Protein AF-A0A7S2GXB3-F1 (afdb_monomer)

Mean predicted aligned error: 18.28 Å

Foldseek 3Di:
DKKFKAALVRHTPDIDPDLVVVCVVVVHDSVVLVCQQVVVDVADPRMGMHDPDPPPPPPPPDPPPPPPDDDDDDDDDDDDDPPPPDDDDQDAPPVRDRDD

Nearest PDB structures (foldseek):
  1u3e-assembly1_M  TM=9.018E-01  e=1.836E-03  Okubovirus SPO1
  3l9k-assembly5_A  TM=3.885E-01  e=7.999E-01  Drosophila melanogaster
  1z09-assembly1_B  TM=3.404E-01  e=1.596E+00  Homo sapiens

Organism: NCBI:txid3111310

Structure (mmCIF, N/CA/C/O backbone):
data_AF-A0A7S2GXB3-F1
#
_entry.id   AF-A0A7S2GXB3-F1
#
loop_
_atom_site.group_PDB
_atom_site.id
_atom_site.type_symbol
_atom_site.label_atom_id
_atom_site.label_alt_id
_atom_site.label_comp_id
_atom_site.label_asym_id
_atom_site.label_entity_id
_atom_site.label_seq_id
_atom_site.pdbx_PDB_ins_code
_atom_site.Cartn_x
_atom_site.Cartn_y
_atom_site.Cartn_z
_atom_site.occupancy
_atom_site.B_iso_or_equiv
_atom_site.auth_seq_id
_atom_site.auth_comp_id
_atom_site.auth_asym_id
_atom_site.auth_atom_id
_atom_site.pdbx_PDB_model_num
ATOM 1 N N . LYS A 1 1 ? 11.784 5.235 4.551 1.00 77.25 1 LYS A N 1
ATOM 2 C CA . LYS A 1 1 ? 11.401 4.940 3.152 1.00 77.25 1 LYS A CA 1
ATOM 3 C C . LYS A 1 1 ? 9.894 4.750 3.114 1.00 77.25 1 LYS A C 1
ATOM 5 O O . LYS A 1 1 ? 9.422 3.944 3.921 1.00 77.25 1 LYS A O 1
ATOM 10 N N . PRO A 1 2 ? 9.179 5.482 2.249 1.00 85.94 2 PRO A N 1
ATOM 11 C CA . PRO A 1 2 ? 7.745 5.306 2.079 1.00 85.94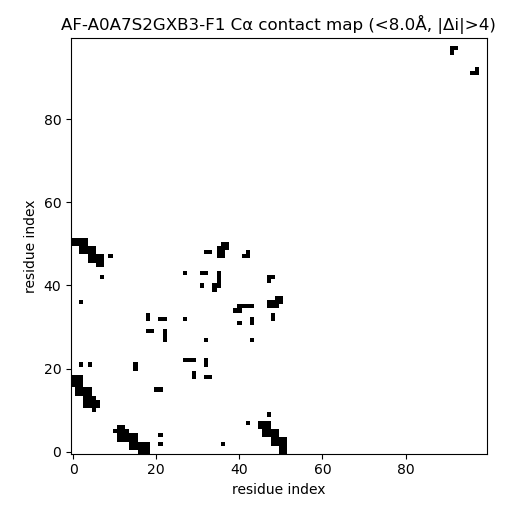 2 PRO A CA 1
ATOM 12 C C . PRO A 1 2 ? 7.427 3.917 1.517 1.00 85.94 2 PRO A C 1
ATOM 14 O O . PRO A 1 2 ? 8.240 3.301 0.816 1.00 85.94 2 PRO A O 1
ATOM 17 N N . VAL A 1 3 ? 6.260 3.397 1.888 1.00 87.44 3 VAL A N 1
ATOM 18 C CA . VAL A 1 3 ? 5.800 2.046 1.547 1.00 87.44 3 VAL A CA 1
ATOM 19 C C . VAL A 1 3 ? 4.425 2.133 0.901 1.00 87.44 3 VAL A C 1
ATOM 21 O O . VAL A 1 3 ? 3.498 2.706 1.469 1.00 87.44 3 VAL A O 1
ATOM 24 N N . LYS A 1 4 ? 4.284 1.519 -0.273 1.00 90.69 4 LYS A N 1
ATOM 25 C CA . LYS A 1 4 ? 3.006 1.292 -0.946 1.00 90.69 4 LYS A CA 1
ATOM 26 C C . LYS A 1 4 ? 2.403 -0.025 -0.496 1.00 90.69 4 LYS A C 1
ATOM 28 O O . LYS A 1 4 ? 3.093 -1.048 -0.454 1.00 90.69 4 LYS A O 1
ATOM 33 N N . VAL A 1 5 ? 1.109 0.005 -0.216 1.00 89.75 5 VAL A N 1
ATOM 34 C CA . VAL A 1 5 ? 0.303 -1.174 0.095 1.00 89.75 5 VAL A CA 1
ATOM 35 C C . VAL A 1 5 ? -0.506 -1.527 -1.137 1.00 89.75 5 VAL A C 1
ATOM 37 O O . VAL A 1 5 ? -1.222 -0.690 -1.686 1.00 89.75 5 VAL A O 1
ATOM 40 N N . LEU A 1 6 ? -0.371 -2.766 -1.587 1.00 89.69 6 LEU A N 1
ATOM 41 C CA . LEU A 1 6 ? -1.086 -3.312 -2.721 1.00 89.69 6 LEU A CA 1
ATOM 42 C C . LEU A 1 6 ? -2.024 -4.424 -2.257 1.00 89.69 6 LEU A C 1
ATOM 44 O O . LEU A 1 6 ? -1.703 -5.198 -1.356 1.00 89.69 6 LEU A O 1
ATOM 48 N N . SER A 1 7 ? -3.166 -4.527 -2.920 1.00 87.50 7 SER A N 1
ATOM 49 C CA . SER A 1 7 ? -4.076 -5.660 -2.798 1.00 87.50 7 SER A CA 1
ATOM 50 C C . SER A 1 7 ? -3.450 -6.924 -3.394 1.00 87.50 7 SER A C 1
ATOM 52 O O . SER A 1 7 ? -2.471 -6.868 -4.145 1.00 87.50 7 SER A O 1
ATOM 54 N N . SER A 1 8 ? -4.057 -8.076 -3.124 1.00 83.19 8 SER A N 1
ATOM 55 C CA . SER A 1 8 ? -3.712 -9.375 -3.716 1.00 83.19 8 SER A CA 1
ATOM 56 C C . SER A 1 8 ? -3.742 -9.329 -5.252 1.00 83.19 8 SER A C 1
ATOM 58 O O . SER A 1 8 ? -2.939 -9.988 -5.910 1.00 83.19 8 SER A O 1
ATOM 60 N N . ALA A 1 9 ? -4.607 -8.478 -5.815 1.00 83.94 9 ALA A N 1
ATOM 61 C CA . ALA A 1 9 ? -4.716 -8.205 -7.250 1.00 83.94 9 ALA A CA 1
ATOM 62 C C . ALA A 1 9 ? -3.599 -7.297 -7.812 1.00 83.94 9 ALA A C 1
ATOM 64 O O . ALA A 1 9 ? -3.530 -7.079 -9.017 1.00 83.94 9 ALA A O 1
ATOM 65 N N . GLY A 1 10 ? -2.727 -6.747 -6.962 1.00 81.25 10 GLY A N 1
ATOM 66 C CA . GLY A 1 10 ? -1.671 -5.813 -7.364 1.00 81.25 10 GLY A CA 1
ATOM 67 C C . GLY A 1 10 ? -2.121 -4.355 -7.497 1.00 81.25 10 GLY A C 1
ATOM 68 O O . GLY A 1 10 ? -1.344 -3.521 -7.951 1.00 81.25 10 GLY A O 1
ATOM 69 N N . THR A 1 11 ? -3.343 -4.016 -7.086 1.00 86.44 11 THR A N 1
ATOM 70 C CA . THR A 1 11 ? -3.835 -2.630 -7.057 1.00 86.44 11 THR A CA 1
ATOM 71 C C . THR A 1 11 ? -3.282 -1.889 -5.845 1.00 86.44 11 THR A C 1
ATOM 73 O O . THR A 1 11 ? -3.379 -2.405 -4.735 1.00 86.44 11 THR A O 1
ATOM 76 N N . VAL A 1 12 ? -2.739 -0.682 -6.027 1.00 88.94 12 VAL A N 1
ATOM 77 C CA . VAL A 1 12 ? -2.289 0.163 -4.908 1.00 88.94 12 VAL A CA 1
ATOM 78 C C . VAL A 1 12 ? -3.509 0.658 -4.136 1.00 88.94 12 VAL A C 1
ATOM 80 O O . VAL A 1 12 ? -4.353 1.358 -4.686 1.00 88.94 12 VAL A O 1
ATOM 83 N N . ILE A 1 13 ? -3.595 0.273 -2.867 1.00 89.44 13 ILE A N 1
ATOM 84 C CA . ILE A 1 13 ? -4.669 0.670 -1.952 1.00 89.44 13 ILE A CA 1
ATOM 85 C C . ILE A 1 13 ? -4.309 1.995 -1.277 1.00 89.44 13 ILE A C 1
ATOM 87 O O . ILE A 1 13 ? -5.169 2.838 -1.049 1.00 89.44 13 ILE A O 1
ATOM 91 N N . GLY A 1 14 ? -3.025 2.191 -0.977 1.00 87.75 14 GLY A N 1
ATOM 92 C CA . GLY A 1 14 ? -2.544 3.402 -0.331 1.00 87.75 14 GLY A CA 1
ATOM 93 C C . GLY A 1 14 ? -1.029 3.439 -0.187 1.00 87.75 14 GLY A C 1
ATOM 94 O O . GLY A 1 14 ? -0.327 2.460 -0.464 1.00 87.75 14 GLY A O 1
ATOM 95 N N . SER A 1 15 ? -0.544 4.586 0.271 1.00 90.44 15 SER A N 1
ATOM 96 C CA . SER A 1 15 ? 0.872 4.871 0.490 1.00 90.44 15 SER A CA 1
ATOM 97 C C . SER A 1 15 ? 1.051 5.396 1.906 1.00 90.44 15 SER A C 1
ATOM 99 O O . SER A 1 15 ? 0.258 6.216 2.362 1.00 90.44 15 SER A O 1
ATOM 101 N N . PHE A 1 16 ? 2.103 4.952 2.583 1.00 90.00 16 PHE A N 1
ATOM 102 C CA . PHE A 1 16 ? 2.451 5.402 3.926 1.00 90.00 16 PHE A CA 1
ATOM 103 C C . PHE A 1 16 ? 3.865 5.959 3.930 1.00 90.00 16 PHE A C 1
ATOM 105 O O . PHE A 1 16 ? 4.758 5.444 3.256 1.00 90.00 16 PHE A O 1
ATOM 112 N N . GLU A 1 17 ? 4.081 6.977 4.753 1.00 87.88 17 GLU A N 1
ATOM 113 C CA . GLU A 1 17 ? 5.354 7.694 4.885 1.00 87.88 17 GLU A CA 1
ATOM 114 C C . GLU A 1 17 ? 6.486 6.782 5.394 1.00 87.88 17 GLU A C 1
ATOM 116 O O . GLU 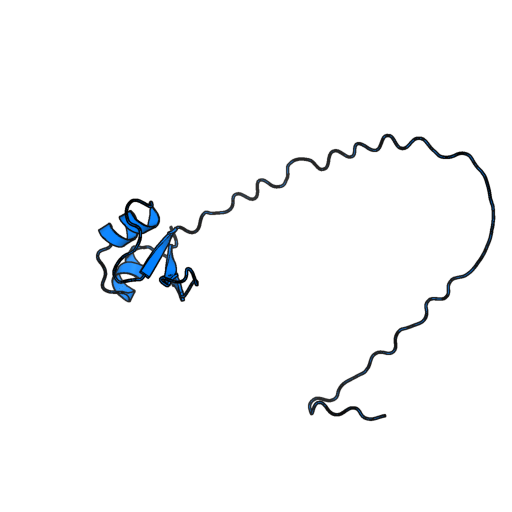A 1 17 ? 7.671 6.983 5.111 1.00 87.88 17 GLU A O 1
ATOM 121 N N . SER A 1 18 ? 6.122 5.728 6.129 1.00 87.88 18 SER A N 1
ATOM 122 C CA . SER A 1 18 ? 7.042 4.736 6.670 1.00 87.88 18 SER A CA 1
ATOM 123 C C . SER A 1 18 ? 6.377 3.369 6.798 1.00 87.88 18 SER A C 1
ATOM 125 O O . SER A 1 18 ? 5.176 3.261 7.046 1.00 87.88 18 SER A O 1
ATOM 127 N N . GLY A 1 19 ? 7.182 2.305 6.724 1.00 85.19 19 GLY A N 1
ATOM 128 C CA . GLY A 1 19 ? 6.714 0.943 6.986 1.00 85.19 19 GLY A CA 1
ATOM 129 C C . GLY A 1 19 ? 6.167 0.753 8.403 1.00 85.19 19 GLY A C 1
ATOM 130 O O . GLY A 1 19 ? 5.340 -0.127 8.606 1.00 85.19 19 GLY A O 1
ATOM 131 N N . LYS A 1 20 ? 6.579 1.585 9.373 1.00 88.50 20 LYS A N 1
ATOM 132 C CA . LYS A 1 20 ? 6.012 1.572 10.731 1.00 88.50 20 LYS A CA 1
ATOM 133 C C . LYS A 1 20 ? 4.576 2.108 10.749 1.00 88.50 20 LYS A C 1
ATOM 135 O O . LYS A 1 20 ? 3.708 1.444 11.291 1.00 88.50 20 LYS A O 1
ATOM 140 N N . ALA A 1 21 ? 4.317 3.221 10.060 1.00 89.25 21 ALA A N 1
ATOM 141 C CA . ALA A 1 21 ? 2.966 3.765 9.920 1.00 89.25 21 ALA A CA 1
ATOM 142 C C . ALA A 1 21 ? 2.032 2.782 9.192 1.00 89.25 21 ALA A C 1
ATOM 144 O O . ALA A 1 21 ? 0.894 2.589 9.604 1.00 89.25 21 ALA A O 1
ATOM 145 N N . ALA A 1 22 ? 2.533 2.094 8.158 1.00 88.00 22 ALA A N 1
ATOM 146 C CA . ALA A 1 22 ? 1.786 1.019 7.502 1.00 88.00 22 ALA A CA 1
ATOM 147 C C . ALA A 1 22 ? 1.528 -0.171 8.446 1.00 88.00 22 ALA A C 1
ATOM 149 O O . ALA A 1 22 ? 0.440 -0.733 8.453 1.00 88.00 22 ALA A O 1
ATOM 150 N N . ALA A 1 23 ? 2.518 -0.555 9.255 1.00 88.94 23 ALA A N 1
ATOM 151 C CA . ALA A 1 23 ? 2.378 -1.628 10.234 1.00 88.94 23 ALA A CA 1
ATOM 152 C C . ALA A 1 23 ? 1.294 -1.319 11.278 1.00 88.94 23 ALA A C 1
ATOM 154 O O . ALA A 1 23 ? 0.466 -2.177 11.564 1.00 88.94 23 ALA A O 1
ATOM 155 N N . GLU A 1 24 ? 1.266 -0.086 11.786 1.00 89.88 24 GLU A N 1
ATOM 156 C CA . GLU A 1 24 ? 0.253 0.389 12.735 1.00 89.88 24 GLU A CA 1
ATOM 157 C C . GLU A 1 24 ? -1.138 0.470 12.090 1.00 89.88 24 GLU A C 1
ATOM 159 O O . GLU A 1 24 ? -2.109 0.018 12.686 1.00 89.88 24 GLU A O 1
ATOM 164 N N . ALA A 1 25 ? -1.240 0.959 10.849 1.00 89.25 25 ALA A N 1
ATOM 165 C CA . ALA A 1 25 ? -2.518 1.092 10.144 1.00 89.25 25 ALA A CA 1
ATOM 166 C C . ALA A 1 25 ? -3.197 -0.249 9.810 1.00 89.25 25 ALA A C 1
ATOM 168 O O . ALA A 1 25 ? -4.421 -0.309 9.737 1.00 89.25 25 ALA A O 1
ATOM 169 N N . PHE A 1 26 ? -2.415 -1.309 9.588 1.00 86.31 26 PHE A N 1
ATOM 170 C CA . PHE A 1 26 ? -2.923 -2.648 9.263 1.00 86.31 26 PHE A CA 1
ATOM 171 C C . PHE A 1 26 ? -2.766 -3.653 10.411 1.00 86.31 26 PHE A C 1
ATOM 173 O O . PHE A 1 26 ? -2.995 -4.842 10.202 1.00 86.31 26 PHE A O 1
ATOM 180 N N . GLU A 1 27 ? -2.343 -3.200 11.596 1.00 88.88 27 GLU A N 1
ATOM 181 C CA . GLU A 1 27 ? -2.068 -4.042 12.773 1.00 88.88 27 GLU A CA 1
ATOM 182 C C . GLU A 1 27 ? -1.145 -5.241 12.471 1.00 88.88 27 GLU A C 1
ATOM 184 O O . GLU A 1 27 ? -1.254 -6.329 13.042 1.00 88.88 27 GLU A O 1
ATOM 189 N N . VAL A 1 28 ? -0.192 -5.051 11.557 1.00 87.38 28 VAL A N 1
ATOM 190 C CA . VAL A 1 28 ? 0.783 -6.074 11.164 1.00 87.38 28 VAL A CA 1
ATOM 191 C C . VAL A 1 28 ? 2.140 -5.797 11.792 1.00 87.38 28 VAL A C 1
ATOM 193 O O . VAL A 1 28 ? 2.530 -4.664 12.048 1.00 87.38 28 VAL A O 1
ATOM 196 N N . ASN A 1 29 ? 2.930 -6.846 12.005 1.00 89.69 29 ASN A N 1
ATOM 197 C CA . ASN A 1 29 ? 4.284 -6.674 12.521 1.00 89.69 29 ASN A CA 1
ATOM 198 C C . ASN A 1 29 ? 5.184 -5.965 11.495 1.00 89.69 29 ASN A C 1
ATOM 200 O O . ASN A 1 29 ? 5.304 -6.404 10.349 1.00 89.69 29 ASN A O 1
ATOM 204 N N . PHE A 1 30 ? 5.916 -4.934 11.934 1.00 88.06 30 PHE A N 1
ATOM 205 C CA . PHE A 1 30 ? 6.864 -4.190 11.090 1.00 88.06 30 PHE A CA 1
ATOM 206 C C . PHE A 1 30 ? 7.905 -5.094 10.409 1.00 88.06 30 PHE A C 1
ATOM 208 O O . PHE A 1 30 ? 8.311 -4.846 9.271 1.00 88.06 30 PHE A O 1
ATOM 215 N N . ARG A 1 31 ? 8.313 -6.177 11.084 1.00 88.44 31 ARG A N 1
ATOM 216 C CA . ARG A 1 31 ? 9.215 -7.182 10.511 1.00 88.44 31 ARG A CA 1
ATOM 217 C C . ARG A 1 31 ? 8.630 -7.810 9.246 1.00 88.44 31 ARG A C 1
ATOM 219 O O . ARG A 1 31 ? 9.339 -7.933 8.256 1.00 88.44 31 ARG A O 1
ATOM 226 N N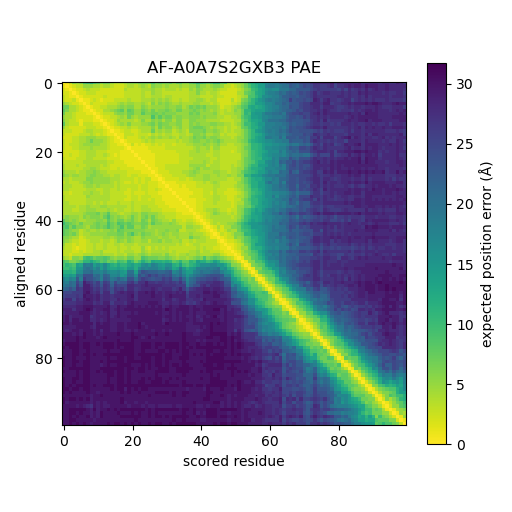 . TYR A 1 32 ? 7.334 -8.117 9.246 1.00 87.69 32 TYR A N 1
ATOM 227 C CA . TYR A 1 32 ? 6.650 -8.676 8.083 1.00 87.69 32 TYR A CA 1
ATOM 228 C C . TYR A 1 32 ? 6.478 -7.659 6.957 1.00 87.69 32 TYR A C 1
ATOM 230 O O . TYR A 1 32 ? 6.674 -8.013 5.799 1.00 87.69 32 TYR A O 1
ATOM 238 N N . VAL A 1 33 ? 6.194 -6.395 7.286 1.00 87.12 33 VAL A N 1
ATOM 239 C CA . VAL A 1 33 ? 6.171 -5.304 6.296 1.00 87.12 33 VAL A CA 1
ATOM 240 C C . VAL A 1 33 ? 7.533 -5.176 5.618 1.00 87.12 33 VAL A C 1
ATOM 242 O O . VAL A 1 33 ? 7.612 -5.107 4.394 1.00 87.12 33 VAL A O 1
ATOM 245 N N . SER A 1 34 ? 8.612 -5.208 6.403 1.00 87.50 34 SER A N 1
ATOM 246 C CA . SER A 1 34 ? 9.982 -5.154 5.888 1.00 87.50 34 SER A CA 1
ATOM 247 C C . SER A 1 34 ? 10.335 -6.382 5.049 1.00 87.50 34 SER A C 1
ATOM 249 O O . SER A 1 34 ? 10.935 -6.234 3.989 1.00 87.50 34 SER A O 1
ATOM 251 N N . ASP A 1 35 ? 9.962 -7.590 5.475 1.00 88.50 35 ASP A N 1
ATOM 252 C CA . ASP A 1 35 ? 10.196 -8.813 4.699 1.00 88.50 35 ASP A CA 1
ATOM 253 C C . ASP A 1 35 ? 9.424 -8.795 3.369 1.00 88.50 35 ASP A C 1
ATOM 255 O O . ASP A 1 35 ? 9.990 -9.144 2.332 1.00 88.50 35 ASP A O 1
ATOM 259 N N . CYS A 1 36 ? 8.175 -8.318 3.359 1.00 87.94 36 CYS A N 1
ATOM 260 C CA . CYS A 1 36 ? 7.399 -8.132 2.130 1.00 87.94 36 CYS A CA 1
ATOM 261 C C . CYS A 1 36 ? 8.008 -7.087 1.203 1.00 87.94 36 CYS A C 1
ATOM 263 O O . CYS A 1 36 ? 8.197 -7.344 0.016 1.00 87.94 36 CYS A O 1
ATOM 265 N N . ALA A 1 37 ? 8.367 -5.928 1.746 1.00 84.12 37 ALA A N 1
ATOM 266 C CA . ALA A 1 37 ? 8.917 -4.834 0.961 1.00 84.12 37 ALA A CA 1
ATOM 267 C C . ALA A 1 37 ? 10.314 -5.149 0.396 1.00 84.12 37 ALA A C 1
ATOM 269 O O . ALA A 1 37 ? 10.675 -4.617 -0.651 1.00 84.12 37 ALA A O 1
ATOM 270 N N . ASN A 1 38 ? 11.062 -6.056 1.035 1.00 84.62 38 ASN A N 1
ATOM 271 C CA . ASN A 1 38 ? 12.318 -6.615 0.521 1.00 84.62 38 ASN A CA 1
ATOM 272 C C . ASN A 1 38 ? 12.124 -7.842 -0.393 1.00 84.62 38 ASN A C 1
ATOM 274 O O . ASN A 1 38 ? 13.108 -8.418 -0.849 1.00 84.62 38 ASN A O 1
ATOM 278 N N . GLY A 1 39 ? 10.886 -8.284 -0.636 1.00 84.38 39 GLY A N 1
ATOM 279 C CA . GLY A 1 39 ? 10.590 -9.445 -1.480 1.00 84.38 39 GLY A CA 1
ATOM 280 C C . GLY A 1 39 ? 10.912 -10.805 -0.852 1.00 84.38 39 GLY A C 1
ATOM 281 O O . GLY A 1 39 ? 10.848 -11.818 -1.541 1.00 84.38 39 GLY A O 1
ATOM 282 N N . LYS A 1 40 ? 11.223 -10.863 0.450 1.00 86.88 40 LYS A N 1
ATOM 283 C CA . LYS A 1 40 ? 11.406 -12.127 1.186 1.00 86.88 40 LYS A CA 1
ATOM 284 C C . LYS A 1 40 ? 10.088 -12.862 1.413 1.00 86.88 40 LYS A C 1
ATOM 286 O O . LYS A 1 40 ? 10.088 -14.070 1.628 1.00 86.88 40 LYS A O 1
ATOM 291 N N . ARG A 1 41 ? 8.971 -12.132 1.398 1.00 83.81 41 ARG A N 1
ATOM 292 C CA . ARG A 1 41 ? 7.624 -12.669 1.598 1.00 83.81 41 ARG A CA 1
ATOM 293 C C . ARG A 1 41 ? 6.663 -12.090 0.564 1.00 83.81 41 ARG A C 1
ATOM 295 O O . ARG A 1 41 ? 6.702 -10.895 0.285 1.00 83.81 41 ARG A O 1
ATOM 302 N N . SER A 1 42 ? 5.808 -12.933 -0.006 1.00 81.31 42 SER A N 1
ATOM 303 C CA . SER A 1 42 ? 4.935 -12.543 -1.120 1.00 81.31 42 SER A CA 1
ATOM 304 C C . SER A 1 42 ? 3.768 -11.651 -0.701 1.00 81.31 42 SER A C 1
ATOM 306 O O . SER A 1 42 ? 3.385 -10.776 -1.476 1.00 81.31 42 SER A O 1
ATOM 308 N N . ASP A 1 43 ? 3.223 -11.858 0.497 1.00 83.88 43 ASP A N 1
ATOM 309 C CA . ASP A 1 43 ? 2.117 -11.098 1.079 1.00 83.88 43 ASP A CA 1
ATOM 310 C C . ASP A 1 43 ? 2.019 -11.345 2.596 1.00 83.88 43 ASP A C 1
ATOM 312 O O . ASP A 1 43 ? 2.596 -12.298 3.138 1.00 83.88 43 ASP A O 1
ATOM 316 N N . VAL A 1 44 ? 1.304 -10.454 3.281 1.00 83.69 44 VAL A N 1
ATOM 317 C CA . VAL A 1 44 ? 0.960 -10.542 4.703 1.00 83.69 44 VAL A CA 1
ATOM 318 C C . VAL A 1 44 ? -0.518 -10.204 4.830 1.00 83.69 44 VAL A C 1
ATOM 320 O O . VAL A 1 44 ? -0.921 -9.077 4.554 1.00 83.69 44 VAL A O 1
ATOM 323 N N . GLY A 1 45 ? -1.331 -11.190 5.214 1.00 80.44 45 GLY A N 1
ATOM 324 C CA . GLY A 1 45 ? -2.776 -10.998 5.370 1.00 80.44 45 GLY A CA 1
ATOM 325 C C . GLY A 1 45 ? -3.487 -10.622 4.065 1.00 80.44 45 GLY A C 1
ATOM 326 O O . GLY A 1 45 ? -4.453 -9.870 4.097 1.00 80.44 45 GLY A O 1
ATOM 327 N N . GLY A 1 46 ? -2.987 -11.083 2.909 1.00 84.81 46 GLY A N 1
ATOM 328 C CA . GLY A 1 46 ? -3.552 -10.747 1.596 1.00 84.81 46 GLY A CA 1
ATOM 329 C C . GLY A 1 46 ? -3.140 -9.376 1.048 1.00 84.81 46 GLY A C 1
ATOM 330 O O . GLY A 1 46 ? -3.550 -9.020 -0.061 1.00 84.81 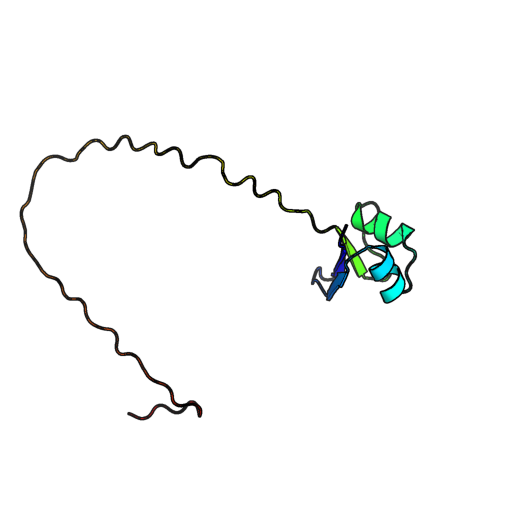46 GLY A O 1
ATOM 331 N N . LEU A 1 47 ? -2.303 -8.636 1.784 1.00 85.75 47 LEU A N 1
ATOM 332 C CA . LEU A 1 47 ? -1.742 -7.347 1.392 1.00 85.75 47 LEU A CA 1
ATOM 333 C C . LEU A 1 47 ? -0.261 -7.487 1.046 1.00 85.75 47 LEU A C 1
ATOM 335 O O . LEU A 1 47 ? 0.502 -8.192 1.711 1.00 85.75 47 LEU A O 1
ATOM 339 N N . ARG A 1 48 ? 0.169 -6.789 -0.002 1.00 88.88 48 ARG A N 1
ATOM 340 C CA . ARG A 1 48 ? 1.570 -6.719 -0.419 1.00 88.88 48 ARG A CA 1
ATOM 341 C C . ARG A 1 48 ? 2.137 -5.356 -0.080 1.00 88.88 48 ARG A C 1
ATOM 343 O O . ARG A 1 48 ? 1.516 -4.339 -0.356 1.00 88.88 48 ARG A O 1
ATOM 350 N N . PHE A 1 49 ? 3.349 -5.334 0.449 1.00 87.62 49 PHE A N 1
ATOM 351 C CA . PHE A 1 49 ? 4.061 -4.099 0.756 1.00 87.62 49 PHE A CA 1
ATOM 352 C C . PHE A 1 49 ? 5.233 -3.959 -0.207 1.00 87.62 49 PHE A C 1
ATOM 354 O O . PHE A 1 49 ? 5.962 -4.925 -0.426 1.00 87.62 49 PHE A O 1
ATOM 361 N N . ARG A 1 50 ? 5.423 -2.777 -0.792 1.00 86.69 50 ARG A N 1
ATOM 362 C CA . ARG A 1 50 ? 6.602 -2.449 -1.604 1.00 86.69 50 ARG A CA 1
ATOM 363 C C . ARG A 1 50 ? 7.142 -1.088 -1.210 1.00 86.69 50 ARG A C 1
ATOM 365 O O . ARG A 1 50 ? 6.373 -0.142 -1.073 1.00 86.69 50 ARG A O 1
ATOM 372 N N . PHE A 1 51 ? 8.459 -0.976 -1.062 1.00 85.44 51 PHE A N 1
ATOM 373 C CA . PHE A 1 51 ? 9.083 0.340 -0.973 1.00 85.44 51 PHE A CA 1
ATOM 374 C C . PHE A 1 51 ? 8.872 1.079 -2.292 1.00 85.44 51 PHE A C 1
ATOM 376 O O . PHE A 1 51 ? 9.003 0.477 -3.362 1.00 85.44 51 PHE A O 1
ATOM 383 N N . GLU A 1 52 ? 8.547 2.368 -2.227 1.00 79.44 52 GLU A N 1
ATOM 384 C CA . GLU A 1 52 ? 8.683 3.197 -3.419 1.00 79.44 52 GLU A CA 1
ATOM 385 C C . GLU A 1 52 ? 10.165 3.229 -3.780 1.00 79.44 52 GLU A C 1
ATOM 387 O O . GLU A 1 52 ? 10.997 3.686 -2.994 1.00 79.44 52 GLU A O 1
ATOM 392 N N . GLN A 1 53 ? 10.507 2.662 -4.937 1.00 67.25 53 GLN A N 1
ATOM 393 C CA . GLN A 1 53 ? 11.798 2.940 -5.535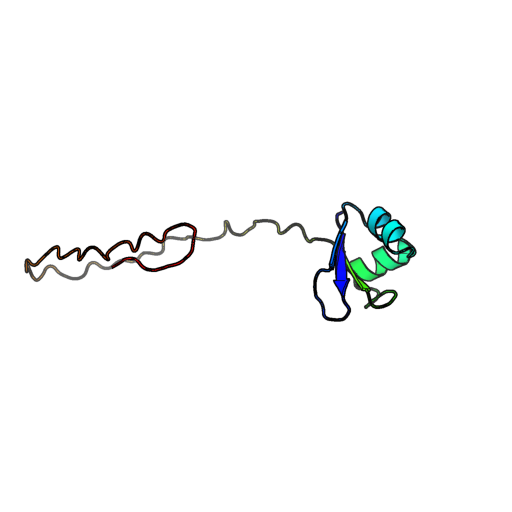 1.00 67.25 53 GLN A CA 1
ATOM 394 C C . GLN A 1 53 ? 11.753 4.398 -5.964 1.00 67.25 53 GLN A C 1
ATOM 396 O O . GLN A 1 53 ? 10.929 4.779 -6.794 1.00 67.25 53 GLN A O 1
ATOM 401 N N . GLU A 1 54 ? 12.613 5.200 -5.348 1.00 55.03 54 GLU A N 1
ATOM 402 C CA . GLU A 1 54 ? 13.007 6.491 -5.883 1.00 55.03 54 GLU A CA 1
ATOM 403 C C . GLU A 1 54 ? 13.519 6.197 -7.291 1.00 55.03 54 GLU A C 1
ATOM 405 O O . GLU A 1 54 ? 14.561 5.564 -7.465 1.00 55.03 54 GLU A O 1
ATOM 410 N N . VAL A 1 55 ? 12.710 6.521 -8.296 1.00 51.69 55 VAL A N 1
ATOM 411 C CA . VAL A 1 55 ? 13.146 6.460 -9.683 1.00 51.69 55 VAL A CA 1
ATOM 412 C C . VAL A 1 55 ? 14.223 7.530 -9.774 1.00 51.69 55 VAL A C 1
ATOM 414 O O . VAL A 1 55 ? 13.915 8.718 -9.807 1.00 51.69 55 VAL A O 1
ATOM 417 N N . SER A 1 56 ? 15.490 7.124 -9.692 1.00 46.16 56 SER A N 1
ATOM 418 C CA . SER A 1 56 ? 16.587 7.988 -10.098 1.00 46.16 56 SER A CA 1
ATOM 419 C C . SER A 1 56 ? 16.318 8.349 -11.552 1.00 46.16 56 SER A C 1
ATOM 421 O O . SER A 1 56 ? 16.281 7.477 -12.419 1.00 46.16 56 SER A O 1
ATOM 423 N N . ASP A 1 57 ? 16.030 9.626 -11.770 1.00 49.62 57 ASP A N 1
ATOM 424 C CA . ASP A 1 57 ? 15.789 10.280 -13.054 1.00 49.62 57 ASP A CA 1
ATOM 425 C C . ASP A 1 57 ? 17.092 10.287 -13.885 1.00 49.62 57 ASP A C 1
ATOM 427 O O . ASP A 1 57 ? 17.673 11.322 -14.196 1.00 49.62 57 ASP A O 1
ATOM 431 N N . ASP A 1 58 ? 17.616 9.100 -14.198 1.00 51.28 58 ASP A N 1
ATOM 432 C CA . ASP A 1 58 ? 18.822 8.887 -15.005 1.00 51.28 58 ASP A CA 1
ATOM 433 C C . ASP A 1 58 ? 18.504 8.853 -16.518 1.00 51.28 58 ASP A C 1
ATOM 435 O O . ASP A 1 58 ? 19.325 8.443 -17.340 1.00 51.28 58 ASP A O 1
ATOM 439 N N . GLU A 1 59 ? 17.339 9.363 -16.938 1.00 56.34 59 GLU A N 1
ATOM 440 C CA . GLU A 1 59 ? 17.001 9.625 -18.348 1.00 56.34 59 GLU A CA 1
ATOM 441 C C . GLU A 1 59 ? 17.423 11.037 -18.799 1.00 56.34 59 GLU A C 1
ATOM 443 O O . GLU A 1 59 ? 16.720 11.751 -19.511 1.00 56.34 59 GLU A O 1
ATOM 448 N N . ARG A 1 60 ? 18.654 11.433 -18.458 1.00 55.81 60 ARG A N 1
ATOM 449 C CA . ARG A 1 60 ? 19.414 12.429 -19.242 1.00 55.81 60 ARG A CA 1
ATOM 450 C C . ARG A 1 60 ? 20.479 11.794 -20.131 1.00 55.81 60 ARG A C 1
ATOM 452 O O . ARG A 1 60 ? 21.371 12.484 -20.629 1.00 55.81 60 ARG A O 1
ATOM 459 N N . ARG A 1 61 ? 20.393 10.484 -20.376 1.00 59.62 61 ARG A N 1
ATOM 460 C CA . ARG A 1 61 ? 21.279 9.800 -21.314 1.00 59.62 61 ARG A CA 1
ATOM 461 C C . ARG A 1 61 ? 20.714 9.842 -22.737 1.00 59.62 61 ARG A C 1
ATOM 463 O O . ARG A 1 61 ? 19.790 9.121 -23.082 1.00 59.62 61 ARG A O 1
ATOM 470 N N . SER A 1 62 ? 21.397 10.634 -23.562 1.00 55.16 62 SER A N 1
ATOM 471 C CA . SER A 1 62 ? 21.548 10.426 -25.009 1.00 55.16 62 SER A CA 1
ATOM 472 C C . SER A 1 62 ? 20.430 10.903 -25.937 1.00 55.16 62 SER A C 1
ATOM 474 O O . SER A 1 62 ? 19.956 10.152 -26.783 1.00 55.16 62 SER A O 1
ATOM 476 N N . SER A 1 63 ? 20.179 12.210 -25.956 1.00 53.28 63 SER A N 1
ATOM 477 C CA . SER A 1 63 ? 19.920 12.866 -27.245 1.00 53.28 63 SER A CA 1
ATOM 478 C C . SER A 1 63 ? 21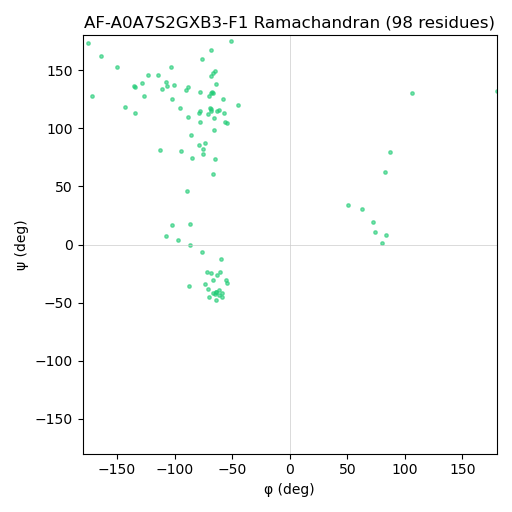.262 13.236 -27.871 1.00 53.28 63 SER A C 1
ATOM 480 O O . SER A 1 63 ? 21.679 14.389 -27.835 1.00 53.28 63 SER A O 1
ATOM 482 N N . SER A 1 64 ? 21.989 12.251 -28.398 1.00 54.16 64 SER A N 1
ATOM 483 C CA . SER A 1 64 ? 23.034 12.522 -29.387 1.00 54.16 64 SER A CA 1
ATOM 484 C C . SER A 1 64 ? 22.324 12.996 -30.658 1.00 54.16 64 SER A C 1
ATOM 486 O O . SER A 1 64 ? 21.593 12.194 -31.244 1.00 54.16 64 SER A O 1
ATOM 488 N N . PRO A 1 65 ? 22.486 14.246 -31.129 1.00 54.56 65 PRO A N 1
ATOM 489 C CA . PRO A 1 65 ? 21.981 14.617 -32.440 1.00 54.56 65 PRO A CA 1
ATOM 490 C C . PRO A 1 65 ? 22.924 14.019 -33.490 1.00 54.56 65 PRO A C 1
ATOM 492 O O . PRO A 1 65 ? 23.775 14.697 -34.056 1.00 54.56 65 PRO A O 1
ATOM 495 N N . SER A 1 66 ? 22.797 12.717 -33.743 1.00 55.03 66 SER A N 1
ATOM 496 C CA . SER A 1 66 ? 23.313 12.111 -34.967 1.00 55.03 66 SER A CA 1
ATOM 497 C C . SER A 1 66 ? 22.371 12.505 -36.097 1.00 55.03 66 SER A C 1
ATOM 499 O O . SER A 1 66 ? 21.456 11.766 -36.449 1.00 55.03 66 SER A O 1
ATOM 501 N N . MET A 1 67 ? 22.562 13.703 -36.643 1.00 49.28 67 MET A N 1
ATOM 502 C CA . MET A 1 67 ? 21.984 14.074 -37.929 1.00 49.28 67 MET A CA 1
ATOM 503 C C . MET A 1 67 ? 23.105 14.238 -38.943 1.00 49.28 67 MET A C 1
ATOM 505 O O . MET A 1 67 ? 23.535 15.337 -39.277 1.00 49.28 67 MET A O 1
ATOM 509 N N . SER A 1 68 ? 23.541 13.099 -39.473 1.00 55.03 68 SER A N 1
ATOM 510 C CA . SER A 1 68 ? 24.052 12.999 -40.835 1.00 55.03 68 SER A CA 1
ATOM 511 C C . SER A 1 68 ? 22.907 13.304 -41.812 1.00 55.03 68 SER A C 1
ATOM 513 O O . SER A 1 68 ? 22.330 12.404 -42.422 1.00 55.03 68 SER A O 1
ATOM 515 N N . ALA A 1 69 ? 22.516 14.571 -41.923 1.00 57.78 69 ALA A N 1
ATOM 516 C CA . ALA A 1 69 ? 21.591 15.012 -42.954 1.00 57.78 69 ALA A CA 1
ATOM 517 C C . ALA A 1 69 ? 22.406 15.319 -44.213 1.00 57.78 69 ALA A C 1
ATOM 519 O O . ALA A 1 69 ? 22.952 16.408 -44.371 1.00 57.78 69 ALA A O 1
ATOM 520 N N . SER A 1 70 ? 22.510 14.332 -45.103 1.00 53.88 70 SER A N 1
ATOM 521 C CA . SER A 1 70 ? 22.817 14.617 -46.506 1.00 53.88 70 SER A CA 1
ATOM 522 C C . SER A 1 70 ? 21.725 15.554 -47.041 1.00 53.88 70 SER A C 1
ATOM 524 O O . SER A 1 70 ? 20.548 15.210 -46.906 1.00 53.88 70 SER A O 1
ATOM 526 N N . PRO A 1 71 ? 22.049 16.727 -47.610 1.00 65.94 71 PRO A N 1
ATOM 527 C CA . PRO A 1 71 ? 21.027 17.579 -48.201 1.00 65.94 71 PRO A CA 1
ATOM 528 C C . PRO A 1 71 ? 20.482 16.918 -49.481 1.00 65.94 71 PRO A C 1
ATOM 530 O O . PRO A 1 71 ? 21.276 16.558 -50.354 1.00 65.94 71 PRO A O 1
ATOM 533 N N . PRO A 1 72 ? 19.154 16.745 -49.635 1.00 62.44 72 PRO A N 1
ATOM 534 C CA . PRO A 1 72 ? 18.582 16.413 -50.932 1.00 62.44 72 PRO A CA 1
ATOM 535 C C . PRO A 1 72 ? 18.764 17.597 -51.903 1.00 62.44 72 PRO A C 1
ATOM 537 O O . PRO A 1 72 ? 18.7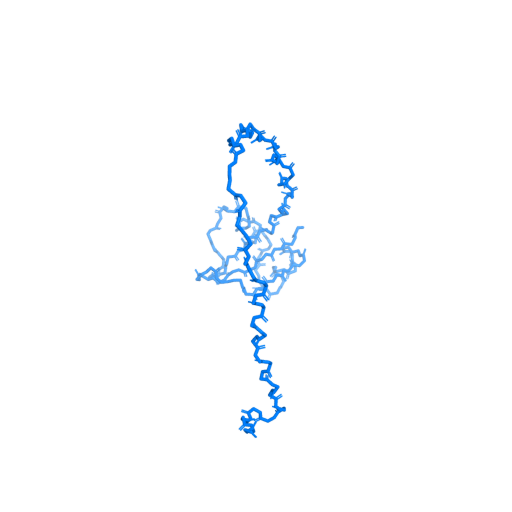75 18.756 -51.474 1.00 62.44 72 PRO A O 1
ATOM 540 N N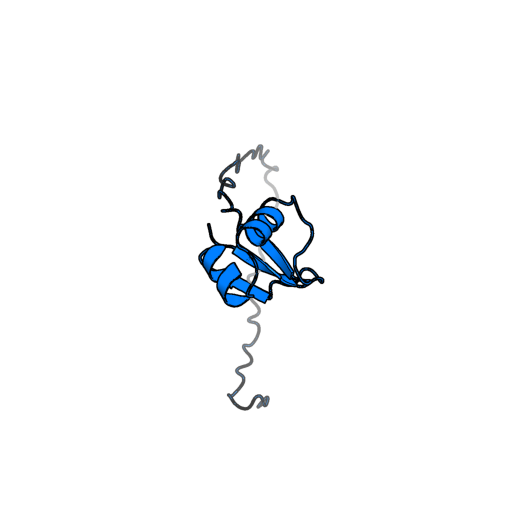 . PRO A 1 73 ? 18.938 17.323 -53.206 1.00 56.84 73 PRO A N 1
ATOM 541 C CA . PRO A 1 73 ? 19.299 18.331 -54.190 1.00 56.84 73 PRO A CA 1
ATOM 542 C C . PRO A 1 73 ? 18.166 19.332 -54.424 1.00 56.84 73 PRO A C 1
ATOM 544 O O . PRO A 1 73 ? 16.983 18.993 -54.408 1.00 56.84 73 PRO A O 1
ATOM 547 N N . PHE A 1 74 ? 18.572 20.575 -54.673 1.00 58.44 74 PHE A N 1
ATOM 548 C CA . PHE A 1 74 ? 17.735 21.683 -55.113 1.00 58.44 74 PHE A CA 1
ATOM 549 C C . PHE A 1 74 ? 16.772 21.259 -56.228 1.00 58.44 74 PHE A C 1
ATOM 551 O O . PHE A 1 74 ? 17.198 20.877 -57.316 1.00 58.44 74 PHE A O 1
ATOM 558 N N . GLY A 1 75 ? 15.470 21.391 -55.980 1.00 53.09 75 GLY A N 1
ATOM 559 C CA . GLY A 1 75 ? 14.465 21.208 -57.015 1.00 53.09 75 GLY A CA 1
ATOM 560 C C . GLY A 1 75 ? 13.043 21.407 -56.506 1.00 53.09 75 GLY A C 1
ATOM 561 O O . GLY A 1 75 ? 12.652 20.811 -55.513 1.00 53.09 75 GLY A O 1
ATOM 562 N N . ALA A 1 76 ? 12.276 22.192 -57.264 1.00 56.47 76 ALA A N 1
ATOM 563 C CA . ALA A 1 76 ? 10.821 22.358 -57.211 1.00 56.47 76 ALA A CA 1
ATOM 564 C C . ALA A 1 76 ? 10.251 23.412 -56.238 1.00 56.47 76 ALA A C 1
ATOM 566 O O . ALA A 1 76 ? 9.668 23.136 -55.194 1.00 56.47 76 ALA A O 1
ATOM 567 N N . HIS A 1 77 ? 10.332 24.653 -56.717 1.00 59.84 77 HIS A N 1
ATOM 568 C CA . HIS A 1 77 ? 9.418 25.760 -56.460 1.00 59.84 77 HIS A CA 1
ATOM 569 C C . HIS A 1 77 ? 7.976 25.382 -56.834 1.00 59.84 77 HIS A C 1
ATOM 571 O O . HIS A 1 77 ? 7.656 25.392 -58.015 1.00 59.84 77 HIS A O 1
ATOM 577 N N . HIS A 1 78 ? 7.102 25.118 -55.858 1.00 48.91 78 HIS A N 1
ATOM 578 C CA . HIS A 1 78 ? 5.652 25.210 -56.055 1.00 48.91 78 HIS A CA 1
ATOM 579 C C . HIS A 1 78 ? 4.982 25.765 -54.793 1.00 48.91 78 HIS A C 1
ATOM 581 O O . HIS A 1 78 ? 5.061 25.195 -53.706 1.00 48.91 78 HIS A O 1
ATOM 587 N N . SER A 1 79 ? 4.350 26.920 -54.979 1.00 50.97 79 SER A N 1
ATOM 588 C CA . SER A 1 79 ? 3.385 27.576 -54.099 1.00 50.97 79 SER A CA 1
ATOM 589 C C . SER A 1 79 ? 2.245 26.646 -53.659 1.00 50.97 79 SER A C 1
ATOM 591 O O . SER A 1 79 ? 2.089 25.573 -54.229 1.00 50.97 79 SER A O 1
ATOM 593 N N . ILE A 1 80 ? 1.383 27.160 -52.760 1.00 55.06 80 ILE A N 1
ATOM 594 C CA . ILE A 1 80 ? 0.070 26.644 -52.285 1.00 55.06 80 ILE A CA 1
ATOM 595 C C . ILE A 1 80 ? 0.188 26.086 -50.860 1.00 55.06 80 ILE A C 1
ATOM 597 O O . ILE A 1 80 ? 1.025 25.251 -50.573 1.00 55.06 80 ILE A O 1
ATOM 601 N N . SER A 1 81 ? -0.634 26.418 -49.871 1.00 50.78 81 SER A N 1
ATOM 602 C CA . SER A 1 81 ? -1.646 27.446 -49.629 1.00 50.78 81 SER A CA 1
ATOM 603 C C . SER A 1 81 ? -1.973 27.249 -48.144 1.00 50.78 8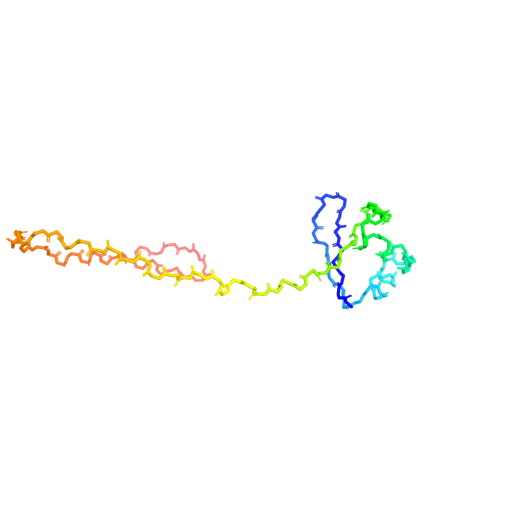1 SER A C 1
ATOM 605 O O . SER A 1 81 ? -2.218 26.120 -47.715 1.00 50.78 81 SER A O 1
ATOM 607 N N . ARG A 1 82 ? -1.930 28.295 -47.308 1.00 56.72 82 ARG A N 1
ATOM 608 C CA . ARG A 1 82 ? -2.297 28.153 -45.888 1.00 56.72 82 ARG A CA 1
ATOM 609 C C . ARG A 1 82 ? -3.812 28.016 -45.788 1.00 56.72 82 ARG A C 1
ATOM 611 O O . ARG A 1 82 ? -4.514 29.004 -45.607 1.00 56.72 82 ARG A O 1
ATOM 618 N N . HIS A 1 83 ? -4.332 26.802 -45.884 1.00 49.28 83 HIS A N 1
ATOM 619 C CA . HIS A 1 83 ? -5.696 26.502 -45.460 1.00 49.28 83 HIS A CA 1
ATOM 620 C C . HIS A 1 83 ? -5.660 25.979 -44.025 1.00 49.28 83 HIS A C 1
ATOM 622 O O . HIS A 1 83 ? -5.710 24.783 -43.759 1.00 49.28 83 HIS A O 1
ATOM 628 N N . ARG A 1 84 ? -5.565 26.910 -43.066 1.00 50.03 84 ARG A N 1
ATOM 629 C CA . ARG A 1 84 ? -5.880 26.622 -41.662 1.00 50.03 84 ARG A CA 1
ATOM 630 C C . ARG A 1 84 ? -7.399 26.647 -41.525 1.00 50.03 84 ARG A C 1
ATOM 632 O O . ARG A 1 84 ? -7.977 27.676 -41.181 1.00 50.03 84 ARG A O 1
ATOM 639 N N . VAL A 1 85 ? -8.045 25.521 -41.808 1.00 49.59 85 VAL A N 1
ATOM 640 C CA . VAL A 1 85 ? -9.452 25.329 -41.445 1.00 49.59 85 VAL A CA 1
ATOM 641 C C . VAL A 1 85 ? -9.518 25.306 -39.918 1.00 49.59 85 VAL A C 1
ATOM 643 O O . VAL A 1 85 ? -9.015 24.395 -39.259 1.00 49.59 85 VAL A O 1
ATOM 646 N N . LYS A 1 86 ? -10.073 26.380 -39.352 1.00 56.34 86 LYS A N 1
ATOM 647 C CA . LYS A 1 86 ? -10.407 26.498 -37.934 1.00 56.34 86 LYS A CA 1
ATOM 648 C C . LYS A 1 86 ? -11.430 25.403 -37.618 1.00 56.34 86 LYS A C 1
ATOM 650 O O . LYS A 1 86 ? -12.532 25.437 -38.155 1.00 56.34 86 LYS A O 1
ATOM 655 N N . LYS A 1 87 ? -11.088 24.434 -36.766 1.00 56.94 87 LYS A N 1
ATOM 656 C CA . LYS A 1 87 ? -12.112 23.564 -36.172 1.00 56.94 87 LYS A CA 1
ATOM 657 C C . LYS A 1 87 ? -12.976 24.436 -35.242 1.00 56.94 87 LYS A C 1
ATOM 659 O O . LYS A 1 87 ? -12.394 25.185 -34.455 1.00 56.94 87 LYS A O 1
ATOM 664 N N . PRO A 1 88 ? -14.316 24.398 -35.340 1.00 55.06 88 PRO A N 1
ATOM 665 C CA . PRO A 1 88 ? -15.181 25.185 -34.472 1.00 55.06 88 PRO A CA 1
ATOM 666 C C . PRO A 1 88 ? -15.112 24.655 -33.037 1.00 55.06 88 PRO A C 1
ATOM 668 O O . PRO A 1 88 ? -15.230 23.454 -32.791 1.00 55.06 88 PRO A O 1
ATOM 671 N N . VAL A 1 89 ? -14.905 25.574 -32.097 1.00 57.12 89 VAL A N 1
ATOM 672 C CA . VAL A 1 89 ? -15.022 25.329 -30.660 1.00 57.12 89 VAL A CA 1
ATOM 673 C C . VAL A 1 89 ? -16.508 25.149 -30.365 1.00 57.12 89 VAL A C 1
ATOM 675 O O . VAL A 1 89 ? -17.279 26.093 -30.512 1.00 57.12 89 VAL A O 1
ATOM 678 N N . LYS A 1 90 ? -16.924 23.941 -29.979 1.00 57.12 90 LYS A N 1
ATOM 679 C CA . LYS A 1 90 ? -18.239 23.744 -29.364 1.00 57.12 90 LYS A CA 1
ATOM 680 C C . LYS A 1 90 ? -18.117 24.193 -27.913 1.00 57.12 90 LYS A C 1
ATOM 682 O O . LYS A 1 90 ? -17.465 23.521 -27.118 1.00 57.12 90 LYS A O 1
ATOM 687 N N . VAL A 1 91 ? -18.675 25.358 -27.606 1.00 55.69 91 VAL A N 1
ATOM 688 C CA . VAL A 1 91 ? -18.839 25.829 -26.229 1.00 55.69 91 VAL A CA 1
ATOM 689 C C . VAL A 1 91 ? -20.038 25.075 -25.655 1.00 55.69 91 VAL A C 1
ATOM 691 O O . VAL A 1 91 ? -21.141 25.191 -26.180 1.00 55.69 91 VAL A O 1
ATOM 694 N N . LEU A 1 92 ? -19.799 24.236 -24.649 1.00 53.62 92 LEU A N 1
ATOM 695 C CA . LEU A 1 92 ? -20.844 23.552 -23.887 1.00 53.62 92 LEU A CA 1
ATOM 696 C C . LEU A 1 92 ? -21.217 24.442 -22.695 1.00 53.62 92 LEU A C 1
ATOM 698 O O . LEU A 1 92 ? -20.318 24.920 -22.003 1.00 53.62 92 LEU A O 1
ATOM 702 N N . ASP A 1 93 ? -22.510 24.656 -22.453 1.00 56.12 93 ASP A N 1
ATOM 703 C CA . ASP A 1 93 ? -22.979 25.271 -21.206 1.00 56.12 93 ASP A CA 1
ATOM 704 C C . ASP A 1 93 ? -22.930 24.255 -20.044 1.00 56.12 93 ASP A C 1
ATOM 706 O O . ASP A 1 93 ? -22.901 23.039 -20.257 1.00 56.12 93 ASP A O 1
ATOM 710 N N . SER A 1 94 ? -22.923 24.755 -18.808 1.00 60.38 94 SER A N 1
ATOM 711 C CA . SER A 1 94 ? -22.734 23.991 -17.566 1.00 60.38 94 SER A CA 1
ATOM 712 C C . SER A 1 94 ? -23.787 22.895 -17.317 1.00 60.38 94 SER A C 1
ATOM 714 O O . SER A 1 94 ? -23.568 22.036 -16.466 1.00 60.38 94 SER A O 1
ATOM 716 N N . ALA A 1 95 ? -24.901 22.877 -18.059 1.00 65.94 95 ALA A N 1
ATOM 717 C CA . ALA A 1 95 ? -25.911 21.812 -18.021 1.00 65.94 95 ALA A CA 1
ATOM 718 C C . ALA A 1 95 ? -25.767 20.737 -19.128 1.00 65.94 95 ALA A C 1
ATOM 720 O O . ALA A 1 95 ? -26.602 19.839 -19.228 1.00 65.94 95 ALA A O 1
ATOM 721 N N . GLY A 1 96 ? -24.731 20.794 -19.975 1.00 59.16 96 GLY A N 1
ATOM 722 C CA . GLY A 1 96 ? -24.391 19.716 -20.917 1.00 59.16 96 GLY A CA 1
ATOM 723 C C . GLY A 1 96 ? -25.323 19.542 -22.127 1.00 59.16 96 GLY A C 1
ATOM 724 O O . GLY A 1 96 ? -25.299 18.489 -22.759 1.00 59.16 96 GLY A O 1
ATOM 725 N N . THR A 1 97 ? -26.122 20.550 -22.487 1.00 62.50 97 THR A N 1
ATOM 726 C CA . THR A 1 97 ? -26.975 20.524 -23.693 1.00 62.50 97 THR A CA 1
ATOM 727 C C . THR A 1 97 ? -26.342 21.319 -24.840 1.00 62.50 97 THR A C 1
ATOM 729 O O . THR A 1 97 ? -25.810 22.407 -24.632 1.00 62.50 97 THR A O 1
ATOM 732 N N . VAL A 1 98 ? -26.394 20.779 -26.066 1.00 51.56 98 VAL A N 1
ATOM 733 C CA . VAL A 1 98 ? -25.939 21.465 -27.289 1.00 51.56 98 VAL A CA 1
ATOM 734 C C . VAL A 1 98 ? -27.018 22.451 -27.735 1.00 51.56 98 VAL A C 1
ATOM 736 O O . VAL A 1 98 ? -28.096 22.028 -28.145 1.00 51.56 98 VAL A O 1
ATOM 739 N N . ILE A 1 99 ? -26.726 23.749 -27.671 1.00 54.62 99 ILE A N 1
ATOM 740 C CA . ILE A 1 99 ? -27.574 24.797 -28.250 1.00 54.62 99 ILE A CA 1
ATOM 741 C C . ILE A 1 99 ? -27.003 25.097 -29.641 1.00 54.62 99 ILE A C 1
ATOM 743 O O . ILE A 1 99 ? -25.820 25.422 -29.759 1.00 54.62 99 ILE A O 1
ATOM 747 N N . GLY A 1 100 ? -27.804 24.844 -30.677 1.00 53.78 100 GLY A N 1
ATOM 748 C CA . GLY A 1 100 ? -27.438 25.062 -32.081 1.00 53.78 100 GLY A CA 1
ATOM 749 C C . GLY A 1 100 ? -27.400 26.529 -32.480 1.00 53.78 100 GLY A C 1
ATOM 750 O O . GLY A 1 100 ? -28.014 27.352 -31.767 1.00 53.78 100 GLY A O 1
#

Sequence (100 aa):
KPVKVLSSAGTVIGSFESGKAAAEAFEVNFRYVSDCANGKRSDVGGLRFRFEQEVSDDERRSSSPSMSASPPPFGAHHSISRHRVKKPVKVLDSAGTVIG

Solvent-accessible surface area (backbone atoms only — not comparable to full-atom values): 6678 Å² total; per-residue (Å²): 105,36,26,35,35,20,40,78,88,65,49,76,77,48,76,30,79,27,46,60,59,44,17,64,76,68,76,43,60,48,69,56,42,51,34,19,38,70,66,77,33,90,57,59,96,60,33,28,37,35,55,66,75,79,74,75,85,71,85,80,75,73,90,70,86,83,70,88,69,77,79,79,78,93,79,81,93,72,87,89,74,94,78,79,77,77,78,82,82,82,82,72,52,99,84,73,58,88,81,130

InterPro domains:
  IPR003647 Intron encoded nuclease repeat [SM00497] (1-52)
  IPR036388 Winged helix-like DNA-binding domain superfamily [G3DSA:1.10.10.10] (1-53)

pLDDT: mean 71.65, std 16.02, range [46.16, 90.69]

Secondary structure (DSSP, 8-state):
--EEEE-TTS-EEEEESSHHHHHHHTT--HHHHHHHHTTSSS-BTTBEEEE-------TT---------PPPP--------------------TT-----

Radius of gyration: 28.08 Å; Cα contacts (8 Å, |Δi|>4): 99; chains: 1; bounding box: 52×41×70 Å